Protein AF-A0A7X8A5V5-F1 (afdb_monomer_lite)

Structure (mmCIF, N/CA/C/O backbone):
data_AF-A0A7X8A5V5-F1
#
_entry.id   AF-A0A7X8A5V5-F1
#
loop_
_atom_site.group_PDB
_atom_site.id
_atom_site.type_symbol
_atom_site.label_atom_id
_atom_site.label_alt_id
_atom_site.label_comp_id
_atom_site.label_asym_id
_atom_site.label_entity_id
_atom_site.label_seq_id
_atom_site.pdbx_PDB_ins_code
_atom_site.Cartn_x
_atom_site.Cartn_y
_atom_site.Cartn_z
_atom_site.occupancy
_atom_site.B_iso_or_equiv
_atom_site.auth_seq_id
_atom_site.auth_comp_id
_atom_site.auth_asym_id
_atom_site.auth_atom_id
_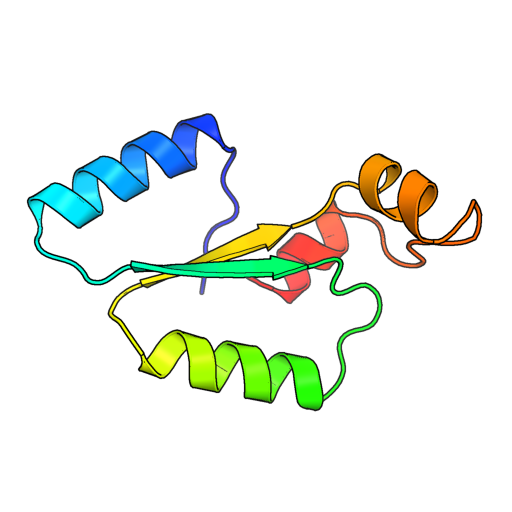atom_site.pdbx_PDB_model_num
ATOM 1 N N . MET A 1 1 ? -13.136 5.444 -2.273 1.00 67.50 1 MET A N 1
ATOM 2 C CA . MET A 1 1 ? -11.944 6.170 -2.749 1.00 67.50 1 MET A CA 1
ATOM 3 C C . MET A 1 1 ? -10.995 6.353 -1.585 1.00 67.50 1 MET A C 1
ATOM 5 O O . MET A 1 1 ? -11.407 6.840 -0.534 1.00 67.50 1 MET A O 1
ATOM 9 N N . GLY A 1 2 ? -9.775 5.861 -1.741 1.00 87.56 2 GLY A N 1
ATOM 10 C CA . GLY A 1 2 ? -8.634 6.124 -0.881 1.00 87.56 2 GLY A CA 1
ATOM 11 C C . GLY A 1 2 ? -8.063 7.521 -1.116 1.00 87.56 2 GLY A C 1
ATOM 12 O O . GLY A 1 2 ? -8.538 8.284 -1.955 1.00 87.56 2 GLY A O 1
ATOM 13 N N . ILE A 1 3 ? -7.050 7.868 -0.327 1.00 96.25 3 ILE A N 1
ATOM 14 C CA . ILE A 1 3 ? -6.343 9.146 -0.410 1.00 96.25 3 ILE A CA 1
ATOM 15 C C . ILE A 1 3 ? -4.843 8.881 -0.483 1.00 96.25 3 ILE A C 1
ATOM 17 O O . ILE A 1 3 ? -4.325 8.015 0.224 1.00 96.25 3 ILE A O 1
ATOM 21 N N . ILE A 1 4 ? -4.140 9.646 -1.315 1.00 97.56 4 ILE A N 1
ATOM 22 C CA . ILE A 1 4 ? -2.679 9.601 -1.397 1.00 97.56 4 ILE A CA 1
ATOM 23 C C . ILE A 1 4 ? -2.127 10.624 -0.411 1.00 97.56 4 ILE A C 1
ATOM 25 O O . ILE A 1 4 ? -2.478 11.802 -0.454 1.00 97.56 4 ILE A O 1
ATOM 29 N N . VAL A 1 5 ? -1.269 10.167 0.496 1.00 97.56 5 VAL A N 1
ATOM 30 C CA . VAL A 1 5 ? -0.697 10.998 1.556 1.00 97.56 5 VAL A CA 1
ATOM 31 C C . VAL A 1 5 ? 0.791 10.726 1.716 1.00 97.56 5 VAL A C 1
ATOM 33 O O . VAL A 1 5 ? 1.281 9.625 1.473 1.00 97.56 5 VAL A O 1
ATOM 36 N N . THR A 1 6 ? 1.520 11.737 2.174 1.00 97.56 6 THR A N 1
ATOM 37 C CA . THR A 1 6 ? 2.913 11.584 2.606 1.00 97.56 6 THR A CA 1
ATOM 38 C C . THR A 1 6 ? 3.006 10.772 3.898 1.00 97.56 6 THR A C 1
ATOM 40 O O . THR A 1 6 ? 2.049 10.680 4.671 1.00 97.56 6 THR A O 1
ATOM 43 N N . GLN A 1 7 ? 4.197 10.249 4.200 1.00 95.38 7 GLN A N 1
ATOM 44 C CA . GLN A 1 7 ? 4.454 9.529 5.451 1.00 95.38 7 GLN A CA 1
ATOM 45 C C . GLN A 1 7 ? 4.113 10.376 6.690 1.00 95.38 7 GLN A C 1
ATOM 47 O 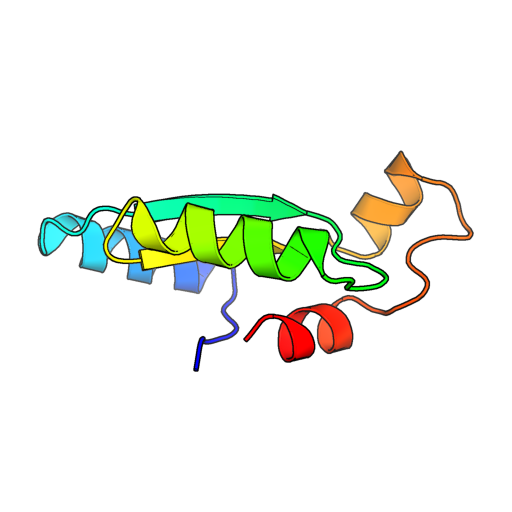O . GLN A 1 7 ? 3.459 9.889 7.610 1.00 95.38 7 GLN A O 1
ATOM 52 N N . ASN A 1 8 ? 4.477 11.662 6.690 1.00 97.44 8 ASN A N 1
ATOM 53 C CA . ASN A 1 8 ? 4.191 12.570 7.805 1.00 97.44 8 ASN A CA 1
ATOM 54 C C . ASN A 1 8 ? 2.685 12.785 8.008 1.00 97.44 8 ASN A C 1
ATOM 56 O O . ASN A 1 8 ? 2.202 12.784 9.142 1.00 97.44 8 ASN A O 1
ATOM 60 N N . GLN A 1 9 ? 1.922 12.938 6.921 1.00 98.25 9 GLN A N 1
ATOM 61 C CA . GLN A 1 9 ? 0.459 13.010 6.992 1.00 98.25 9 GLN A CA 1
ATOM 62 C C . GLN A 1 9 ? -0.137 11.686 7.489 1.00 98.25 9 GLN A C 1
ATOM 64 O O . GLN A 1 9 ? -1.007 11.697 8.361 1.00 98.25 9 GLN A O 1
ATOM 69 N N . MET A 1 10 ? 0.370 10.547 7.008 1.00 97.50 10 MET A N 1
ATOM 70 C CA . MET A 1 10 ? -0.085 9.220 7.427 1.00 97.50 10 MET A CA 1
ATOM 71 C C . MET A 1 10 ? 0.129 8.979 8.925 1.00 97.50 10 MET A C 1
ATOM 73 O O . MET A 1 10 ? -0.763 8.446 9.581 1.00 97.50 10 MET A O 1
ATOM 77 N N . VAL A 1 11 ? 1.253 9.422 9.504 1.00 97.00 11 VAL A N 1
ATOM 78 C CA . VAL A 1 11 ? 1.490 9.344 10.960 1.00 97.00 11 VAL A CA 1
ATOM 79 C C . VAL A 1 11 ? 0.387 10.079 11.728 1.00 97.00 11 VAL A C 1
ATOM 81 O O . VAL A 1 11 ? -0.195 9.522 12.661 1.00 97.00 11 VAL A O 1
ATOM 84 N N . ARG A 1 12 ? 0.026 11.296 11.301 1.00 98.19 12 ARG A N 1
ATOM 85 C CA . ARG A 1 12 ? -1.054 12.081 11.930 1.00 98.19 12 ARG A CA 1
ATOM 86 C C . ARG A 1 12 ? -2.409 11.379 11.812 1.00 98.19 12 ARG A C 1
ATOM 88 O O . ARG A 1 12 ? -3.135 11.272 12.801 1.00 98.19 12 ARG A O 1
ATOM 95 N N . ILE A 1 13 ? -2.728 10.848 10.633 1.00 98.00 13 ILE A N 1
ATOM 96 C CA . ILE A 1 13 ? -3.966 10.093 10.399 1.00 98.00 13 ILE A CA 1
ATOM 97 C C . ILE A 1 13 ? -3.998 8.832 11.274 1.00 98.00 13 ILE A C 1
ATOM 99 O O . ILE A 1 13 ? -5.000 8.576 11.939 1.00 98.00 13 ILE A O 1
ATOM 103 N N . ARG A 1 14 ? -2.900 8.068 11.350 1.00 97.31 14 ARG A N 1
ATOM 104 C CA . ARG A 1 14 ? -2.805 6.854 12.175 1.00 97.31 14 ARG A CA 1
ATOM 105 C C . ARG A 1 14 ? -3.037 7.147 13.655 1.00 97.31 14 ARG A C 1
ATOM 107 O O . ARG A 1 14 ? -3.732 6.368 14.313 1.00 97.31 14 ARG A O 1
ATOM 114 N N . LEU A 1 15 ? -2.480 8.248 14.167 1.00 97.94 15 LEU A N 1
ATOM 115 C CA . LEU A 1 15 ? -2.697 8.700 15.543 1.00 97.94 15 LEU A CA 1
ATOM 116 C C . LEU A 1 15 ? -4.170 9.049 15.795 1.00 97.94 15 LEU A C 1
ATOM 118 O O . LEU A 1 15 ? -4.727 8.627 16.806 1.00 97.94 15 LEU A O 1
ATOM 122 N N . SER A 1 16 ? -4.822 9.749 14.862 1.00 98.38 16 SER A N 1
ATOM 123 C CA . SER A 1 16 ? -6.262 10.042 14.939 1.00 98.38 16 SER A CA 1
ATOM 124 C C . SER A 1 16 ? -7.116 8.765 14.928 1.00 98.38 16 SER A C 1
ATOM 126 O O . SER A 1 16 ? -7.983 8.582 15.782 1.00 98.38 16 SER A O 1
ATOM 128 N N . LEU A 1 17 ? -6.815 7.820 14.030 1.00 98.19 17 LEU A N 1
ATOM 129 C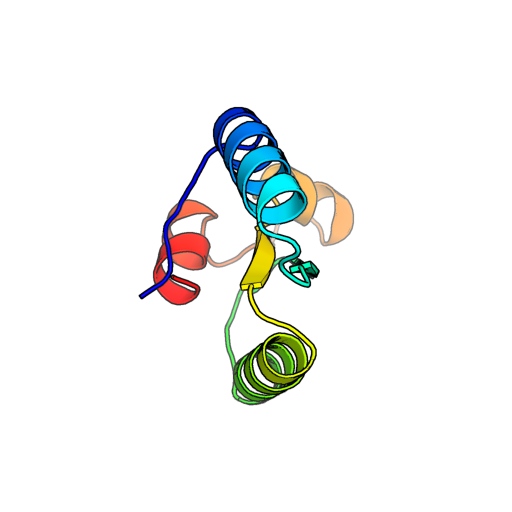 CA . LEU A 1 17 ? -7.490 6.519 13.963 1.00 98.19 17 LEU A CA 1
ATOM 130 C C . LEU A 1 17 ? -7.317 5.711 15.254 1.00 98.19 17 LEU A C 1
ATOM 132 O O . LEU A 1 17 ? -8.275 5.104 15.726 1.00 98.19 17 LEU A O 1
ATOM 136 N N . ARG A 1 18 ? -6.122 5.750 15.864 1.00 97.31 18 ARG A N 1
ATOM 137 C CA . ARG A 1 18 ? -5.858 5.107 17.160 1.00 97.31 18 ARG A CA 1
ATOM 138 C C . ARG A 1 18 ? -6.746 5.679 18.261 1.00 97.31 18 ARG A C 1
ATOM 140 O O . ARG A 1 18 ? -7.345 4.907 18.997 1.00 97.31 18 ARG A O 1
ATOM 147 N N . LYS A 1 19 ? -6.853 7.010 18.356 1.00 98.25 19 LYS A N 1
ATOM 148 C CA . LYS A 1 19 ? -7.714 7.685 19.348 1.00 98.25 19 LYS A CA 1
ATOM 149 C C . LYS A 1 19 ? -9.189 7.309 19.193 1.00 98.25 19 LYS A C 1
ATOM 151 O O . LYS A 1 19 ? -9.917 7.286 20.173 1.00 98.25 19 LYS A O 1
ATOM 156 N N . ARG A 1 20 ? -9.613 6.985 17.971 1.00 98.31 20 ARG A N 1
ATOM 157 C CA . ARG A 1 20 ? -10.971 6.534 17.637 1.00 98.31 20 ARG A CA 1
ATOM 158 C C . ARG A 1 20 ? -11.186 5.020 17.781 1.00 98.31 20 ARG A C 1
ATOM 160 O O . ARG A 1 20 ? -12.220 4.532 17.335 1.00 98.31 20 ARG A O 1
ATOM 167 N N . GLY A 1 21 ? -10.211 4.274 18.306 1.00 98.31 21 GLY A N 1
ATOM 168 C CA . GLY A 1 21 ? -10.311 2.819 18.468 1.00 98.31 21 GLY A CA 1
ATOM 169 C C . GLY A 1 21 ? -10.378 2.032 17.154 1.00 98.31 21 GLY A C 1
ATOM 170 O O . GLY A 1 21 ? -10.847 0.902 17.152 1.00 98.31 21 GLY A O 1
ATOM 171 N N . LYS A 1 22 ? -9.940 2.615 16.028 1.00 98.56 22 LYS A N 1
ATOM 172 C CA . LYS A 1 22 ? -10.009 1.968 14.710 1.00 98.56 22 LYS A CA 1
ATOM 173 C C . LYS A 1 22 ? -8.908 0.924 14.525 1.00 98.56 22 LYS A C 1
ATOM 175 O O . LYS A 1 22 ? -7.734 1.204 14.797 1.00 98.56 22 LYS A O 1
ATOM 180 N N . ILE A 1 23 ? -9.283 -0.240 13.997 1.00 98.31 23 ILE A N 1
ATOM 181 C CA . ILE A 1 23 ? -8.368 -1.311 13.599 1.00 98.31 23 ILE A CA 1
ATOM 182 C C . ILE A 1 23 ? -7.753 -0.934 12.253 1.00 98.31 23 ILE A C 1
ATOM 184 O O . ILE A 1 23 ? -8.448 -0.710 11.261 1.00 98.31 23 ILE A O 1
ATOM 188 N N . VAL A 1 24 ? -6.427 -0.830 12.229 1.00 98.12 24 VAL A N 1
ATOM 189 C CA . VAL A 1 24 ? -5.671 -0.427 11.044 1.00 98.12 24 VAL A CA 1
ATOM 190 C C . VAL A 1 24 ? -4.896 -1.622 10.525 1.00 98.12 24 VAL A C 1
ATOM 192 O O . VAL A 1 24 ? -4.036 -2.151 11.224 1.00 98.12 24 VAL A O 1
ATOM 195 N N . ILE A 1 25 ? -5.176 -1.992 9.283 1.00 98.50 25 ILE A N 1
ATOM 196 C CA . ILE A 1 25 ? -4.441 -2.991 8.524 1.00 98.50 25 ILE A CA 1
ATOM 197 C C . ILE A 1 25 ? -3.388 -2.278 7.690 1.00 98.50 25 ILE A C 1
ATOM 199 O O . ILE A 1 25 ? -3.646 -1.228 7.098 1.00 98.50 25 ILE A O 1
ATOM 203 N N . PHE A 1 26 ? -2.191 -2.847 7.661 1.00 97.94 26 PHE A N 1
ATOM 204 C CA . PHE A 1 26 ? -1.081 -2.328 6.884 1.00 97.94 26 PHE A CA 1
ATOM 205 C C . PHE A 1 26 ? -0.529 -3.420 5.981 1.00 97.94 26 PHE A C 1
ATOM 207 O O . PHE A 1 26 ? -0.312 -4.549 6.415 1.00 97.94 26 PHE A O 1
ATOM 214 N N . THR A 1 27 ? -0.253 -3.050 4.741 1.00 98.12 27 THR A N 1
ATOM 215 C CA . THR A 1 27 ? 0.569 -3.838 3.827 1.00 98.12 27 THR A CA 1
ATOM 216 C C . THR A 1 27 ? 1.472 -2.911 3.024 1.00 98.12 27 THR A C 1
ATOM 218 O O . THR A 1 27 ? 1.290 -1.693 3.034 1.00 98.12 27 THR A O 1
ATOM 221 N N . ASN A 1 28 ? 2.459 -3.463 2.329 1.00 97.56 28 ASN A N 1
ATOM 222 C CA . ASN A 1 28 ? 3.289 -2.731 1.393 1.00 97.56 28 ASN A CA 1
ATOM 223 C C . ASN A 1 28 ? 3.476 -3.506 0.088 1.00 97.56 28 ASN A C 1
ATOM 225 O O . ASN A 1 28 ? 3.188 -4.697 -0.012 1.00 97.56 28 ASN A O 1
ATOM 229 N N . GLY A 1 29 ? 3.964 -2.809 -0.931 1.00 96.56 29 GLY A N 1
ATOM 230 C CA . GLY A 1 29 ? 4.327 -3.464 -2.171 1.00 96.56 29 GLY A CA 1
ATOM 231 C C . GLY A 1 29 ? 4.711 -2.505 -3.282 1.00 96.56 29 GLY A C 1
ATOM 232 O O . GLY A 1 29 ? 4.530 -1.288 -3.212 1.00 96.56 29 GLY A O 1
ATOM 233 N N . CYS A 1 30 ? 5.249 -3.098 -4.344 1.00 96.94 30 CYS A N 1
ATOM 234 C CA . CYS A 1 30 ? 5.545 -2.388 -5.576 1.00 96.94 30 CYS A CA 1
ATOM 235 C C . CYS A 1 30 ? 4.275 -2.147 -6.396 1.00 96.94 30 CYS A C 1
ATOM 237 O O . CYS A 1 30 ? 4.131 -1.059 -6.927 1.00 96.94 30 CYS A O 1
ATOM 239 N N . PHE A 1 31 ? 3.387 -3.141 -6.523 1.00 97.00 31 PHE A N 1
ATOM 240 C CA . PHE A 1 31 ? 2.177 -3.060 -7.360 1.00 97.00 31 PHE A CA 1
ATOM 241 C C . PHE A 1 31 ? 2.457 -2.505 -8.769 1.00 97.00 31 PHE A C 1
ATOM 243 O O . PHE A 1 31 ? 1.814 -1.565 -9.214 1.00 97.00 31 PHE A O 1
ATOM 250 N N . ASP A 1 32 ? 3.483 -3.054 -9.431 1.00 95.38 32 ASP A N 1
ATOM 251 C CA . ASP A 1 32 ? 3.964 -2.568 -10.732 1.00 95.38 32 ASP A CA 1
ATOM 252 C C . ASP A 1 32 ? 2.905 -2.730 -11.827 1.00 95.38 32 ASP A C 1
ATOM 254 O O . ASP A 1 32 ? 2.311 -1.765 -12.291 1.00 95.38 32 ASP A O 1
ATOM 258 N N . ILE A 1 33 ? 2.612 -3.984 -12.169 1.00 95.44 33 ILE A N 1
ATOM 259 C CA . ILE A 1 33 ? 1.488 -4.354 -13.022 1.00 95.44 33 ILE A CA 1
ATOM 260 C C . ILE A 1 33 ? 0.441 -4.979 -12.107 1.00 95.44 33 ILE A C 1
ATOM 262 O O . ILE A 1 33 ? 0.674 -6.034 -11.507 1.00 95.44 33 ILE A O 1
ATOM 266 N N . ILE A 1 34 ? -0.698 -4.306 -11.963 1.00 95.00 34 ILE A N 1
ATOM 267 C CA . ILE A 1 34 ? -1.817 -4.833 -11.186 1.00 95.00 34 ILE A CA 1
ATOM 268 C C . ILE A 1 34 ? -2.510 -5.940 -11.978 1.00 95.00 34 ILE A C 1
ATOM 270 O O . ILE A 1 34 ? -2.715 -5.848 -13.183 1.00 95.00 34 ILE A O 1
ATOM 274 N N . HIS A 1 35 ? -2.874 -6.999 -11.267 1.00 96.38 35 HIS A N 1
ATOM 275 C CA . HIS A 1 35 ? -3.651 -8.116 -11.777 1.00 96.38 35 HIS A CA 1
ATOM 276 C C . HIS A 1 35 ? -4.625 -8.569 -10.690 1.00 96.38 35 HIS A C 1
ATOM 278 O O . HIS A 1 35 ? -4.509 -8.158 -9.532 1.00 96.38 35 HIS A O 1
ATOM 284 N N . ARG A 1 36 ? -5.548 -9.466 -11.049 1.00 97.50 36 ARG A N 1
ATOM 285 C CA . ARG A 1 36 ? -6.613 -9.978 -10.172 1.00 97.50 36 ARG A CA 1
ATOM 286 C C . ARG A 1 36 ? -6.133 -10.343 -8.763 1.00 97.50 36 ARG A C 1
ATOM 288 O O . ARG A 1 36 ? -6.705 -9.858 -7.796 1.00 97.50 36 ARG A O 1
ATOM 295 N N . GLY A 1 37 ? -5.036 -11.095 -8.653 1.00 97.88 37 GLY A N 1
ATOM 296 C CA . GLY A 1 37 ? -4.476 -11.482 -7.352 1.00 97.88 37 GLY A CA 1
ATOM 297 C C . GLY A 1 37 ? -4.152 -10.309 -6.413 1.00 97.88 37 GLY A C 1
ATOM 298 O O . GLY A 1 37 ? -4.387 -10.422 -5.219 1.00 97.88 37 GLY A O 1
ATOM 299 N N . HIS A 1 38 ? -3.684 -9.161 -6.922 1.00 97.81 38 HIS A N 1
ATOM 300 C CA . HIS A 1 38 ? -3.472 -7.972 -6.084 1.00 97.81 38 HIS A CA 1
ATOM 301 C C . HIS A 1 38 ? -4.793 -7.373 -5.596 1.00 97.81 38 HIS A C 1
ATOM 303 O O . HIS A 1 38 ? -4.881 -6.944 -4.450 1.00 97.81 38 HIS A O 1
ATOM 309 N N . VAL A 1 39 ? -5.813 -7.345 -6.456 1.00 96.31 39 VAL A N 1
ATOM 310 C CA . VAL A 1 39 ? -7.133 -6.802 -6.110 1.00 96.31 39 VAL A CA 1
ATOM 311 C C . VAL A 1 39 ? -7.787 -7.658 -5.030 1.00 96.31 39 VAL A C 1
ATOM 313 O O . VAL A 1 39 ? -8.217 -7.124 -4.013 1.00 96.31 39 VAL A O 1
ATOM 316 N N . GLU A 1 40 ? -7.802 -8.979 -5.215 1.00 98.19 40 GLU A N 1
ATOM 317 C CA . GLU A 1 40 ? -8.337 -9.924 -4.229 1.00 98.19 40 GLU A CA 1
ATOM 318 C C . GLU A 1 40 ? -7.557 -9.837 -2.915 1.00 98.19 40 GLU A C 1
ATOM 320 O O . GLU A 1 40 ? -8.153 -9.678 -1.855 1.00 98.19 40 GLU A O 1
ATOM 325 N N . TYR A 1 41 ? -6.224 -9.819 -2.981 1.00 98.06 41 TYR A N 1
ATOM 326 C CA . TYR A 1 41 ? -5.362 -9.645 -1.814 1.00 98.06 41 TYR A CA 1
ATOM 327 C C . TYR A 1 41 ? -5.687 -8.377 -1.008 1.00 98.06 41 TYR A C 1
ATOM 329 O O . TYR A 1 41 ? -5.855 -8.439 0.211 1.00 98.06 41 TYR A O 1
ATOM 337 N N . LEU A 1 42 ? -5.786 -7.221 -1.673 1.00 97.56 42 LEU A N 1
ATOM 338 C CA . LEU A 1 42 ? -6.082 -5.949 -1.010 1.00 97.56 42 LEU A CA 1
ATOM 339 C C . LEU A 1 42 ? -7.522 -5.904 -0.485 1.00 97.56 42 LEU A C 1
ATOM 341 O O . LEU A 1 42 ? -7.761 -5.337 0.583 1.00 97.56 42 LEU A O 1
ATOM 345 N N . ALA A 1 43 ? -8.470 -6.521 -1.195 1.00 97.25 43 ALA A N 1
ATOM 346 C CA . ALA A 1 43 ? -9.852 -6.642 -0.749 1.00 97.25 43 ALA A CA 1
ATOM 347 C C . ALA A 1 43 ? -9.959 -7.497 0.522 1.00 97.25 43 ALA A C 1
ATOM 349 O O . ALA A 1 43 ? -10.597 -7.068 1.483 1.00 97.25 43 ALA A O 1
ATOM 350 N N . GLU A 1 44 ? -9.292 -8.653 0.572 1.00 98.38 44 GLU A N 1
ATOM 351 C CA . GLU A 1 44 ? -9.247 -9.485 1.778 1.00 98.38 44 GLU A CA 1
ATOM 352 C C . GLU A 1 44 ? -8.537 -8.766 2.929 1.00 98.38 44 GLU A C 1
ATOM 354 O O . GLU A 1 44 ? -9.068 -8.711 4.036 1.00 98.38 44 GLU A O 1
ATOM 359 N N . ALA A 1 45 ? -7.399 -8.110 2.672 1.00 98.12 45 ALA A N 1
ATOM 360 C CA . ALA A 1 45 ? -6.706 -7.320 3.690 1.00 98.12 45 ALA A CA 1
ATOM 361 C C . ALA A 1 45 ? -7.604 -6.214 4.268 1.00 98.12 45 ALA A C 1
ATOM 363 O O . ALA A 1 45 ? -7.613 -5.981 5.478 1.00 98.12 45 ALA A O 1
ATOM 364 N N . LYS A 1 46 ? -8.401 -5.545 3.426 1.00 97.06 46 LYS A N 1
ATOM 365 C CA . LYS A 1 46 ? -9.331 -4.501 3.865 1.00 97.06 46 LYS A CA 1
ATOM 366 C C . LYS A 1 46 ? -10.433 -5.038 4.783 1.00 97.06 46 LYS A C 1
ATOM 368 O O . LYS A 1 46 ? -10.857 -4.297 5.664 1.00 97.06 46 LYS A O 1
ATOM 373 N N . LYS A 1 47 ? -10.880 -6.288 4.615 1.00 98.25 47 LYS A N 1
ATOM 374 C CA . LYS A 1 47 ? -11.921 -6.901 5.465 1.00 98.25 47 LYS A CA 1
ATOM 375 C C . LYS A 1 47 ? -11.458 -7.158 6.901 1.00 98.25 47 LYS A C 1
ATOM 377 O O . LYS A 1 47 ? -12.295 -7.258 7.790 1.00 98.25 47 LYS A O 1
ATOM 382 N N . LEU A 1 48 ? -10.148 -7.240 7.143 1.00 98.31 48 LEU A N 1
ATOM 383 C CA . LEU A 1 48 ? -9.586 -7.553 8.463 1.00 98.31 48 LEU A CA 1
ATOM 384 C C . LEU A 1 48 ? -9.632 -6.378 9.458 1.00 98.31 48 LEU A C 1
ATOM 386 O O . LEU A 1 48 ? -9.286 -6.552 10.625 1.00 98.31 48 LEU A O 1
ATOM 390 N N . GLY A 1 49 ? -10.034 -5.176 9.032 1.00 97.75 49 GLY A N 1
ATOM 391 C CA . GLY A 1 49 ? -10.119 -4.018 9.919 1.00 97.75 49 GLY A CA 1
ATOM 392 C C . GLY A 1 49 ? -10.875 -2.836 9.321 1.00 97.75 49 GLY A C 1
ATOM 393 O O . GLY A 1 49 ? -11.451 -2.901 8.241 1.00 97.75 49 GLY A O 1
ATOM 394 N N . ASP A 1 50 ? -10.863 -1.707 10.023 1.00 98.06 50 ASP A N 1
ATOM 395 C CA . ASP A 1 50 ? -11.596 -0.513 9.604 1.00 98.06 50 ASP A CA 1
ATOM 396 C C . ASP A 1 50 ? -10.895 0.251 8.476 1.00 98.06 50 ASP A C 1
ATOM 398 O O . ASP A 1 50 ? -11.536 0.863 7.618 1.00 98.06 50 ASP A O 1
ATOM 402 N N . VAL A 1 51 ? -9.560 0.275 8.481 1.00 97.81 51 VAL A N 1
ATOM 403 C CA . VAL A 1 51 ? -8.744 1.087 7.568 1.00 97.81 51 VAL A CA 1
ATOM 404 C C . VAL A 1 51 ? -7.595 0.253 7.024 1.00 97.81 51 VAL A C 1
ATOM 406 O O . VAL A 1 51 ? -6.864 -0.347 7.799 1.00 97.81 51 VAL A O 1
ATOM 409 N N . LEU A 1 52 ? -7.417 0.262 5.703 1.00 98.19 52 LEU A N 1
ATOM 410 C CA . LEU A 1 52 ? -6.256 -0.318 5.037 1.00 98.19 52 LEU A CA 1
ATOM 411 C C . LEU A 1 52 ? -5.300 0.812 4.653 1.00 98.19 52 LEU A C 1
ATOM 413 O O . LEU A 1 52 ? -5.715 1.775 4.010 1.00 98.19 52 LEU A O 1
ATOM 417 N N . ILE A 1 53 ? -4.040 0.686 5.053 1.00 97.88 53 ILE A N 1
ATOM 418 C CA . ILE A 1 53 ? -2.934 1.547 4.639 1.00 97.88 53 ILE A CA 1
ATOM 419 C C . ILE A 1 53 ? -2.010 0.719 3.750 1.00 97.88 53 ILE A C 1
ATOM 421 O O . ILE A 1 53 ? -1.589 -0.371 4.137 1.00 97.88 53 ILE A O 1
ATOM 425 N N . ILE A 1 54 ? -1.665 1.261 2.584 1.00 98.06 54 ILE A N 1
ATOM 426 C CA . ILE A 1 54 ? -0.744 0.628 1.641 1.00 98.06 54 ILE A CA 1
ATOM 427 C C . ILE A 1 54 ? 0.538 1.460 1.576 1.00 98.06 54 ILE A C 1
ATOM 429 O O . ILE A 1 54 ? 0.528 2.609 1.140 1.00 98.06 54 ILE A O 1
ATOM 433 N N . GLY A 1 55 ? 1.655 0.882 2.011 1.00 97.75 55 GLY A N 1
ATOM 434 C CA . GLY A 1 55 ? 2.985 1.439 1.797 1.00 97.75 55 GLY A CA 1
ATOM 435 C C . GLY A 1 55 ? 3.464 1.167 0.372 1.00 97.75 55 GLY A C 1
ATOM 436 O O . GLY A 1 55 ? 3.824 0.038 0.043 1.00 97.75 55 GLY A O 1
ATOM 437 N N . LEU A 1 56 ? 3.496 2.191 -0.476 1.00 97.81 56 LEU A N 1
ATOM 438 C CA . LEU A 1 56 ? 3.949 2.047 -1.858 1.00 97.81 56 LEU A CA 1
ATOM 439 C C . LEU A 1 56 ? 5.467 2.234 -1.965 1.00 97.81 56 LEU A C 1
ATOM 441 O O . LEU A 1 56 ? 6.005 3.262 -1.552 1.00 97.81 56 LEU A O 1
ATOM 445 N N . ASN A 1 57 ? 6.173 1.261 -2.545 1.00 97.69 57 ASN A N 1
ATOM 446 C CA . ASN A 1 57 ? 7.612 1.401 -2.771 1.00 97.69 57 ASN A CA 1
ATOM 447 C C . ASN A 1 57 ? 7.914 2.483 -3.823 1.00 97.69 57 ASN A C 1
ATOM 449 O O . ASN A 1 57 ? 7.288 2.520 -4.889 1.00 97.69 57 ASN A O 1
ATOM 453 N N . SER A 1 58 ? 8.939 3.299 -3.560 1.00 97.62 58 SER A N 1
ATOM 454 C CA . SER A 1 58 ? 9.503 4.226 -4.544 1.00 97.62 58 SER A CA 1
ATOM 455 C C . SER A 1 58 ? 10.181 3.487 -5.694 1.00 97.62 58 SER A C 1
ATOM 457 O O . SER A 1 58 ? 10.667 2.366 -5.529 1.00 97.62 58 SER A O 1
ATOM 459 N N . ASP A 1 59 ? 10.298 4.139 -6.850 1.00 97.81 59 ASP A N 1
ATOM 460 C CA . ASP A 1 59 ? 10.961 3.535 -8.011 1.00 97.81 59 ASP A CA 1
ATOM 461 C C . ASP A 1 59 ? 12.430 3.189 -7.713 1.00 97.81 59 ASP A C 1
ATOM 463 O O . ASP A 1 59 ? 12.935 2.168 -8.172 1.00 97.81 59 ASP A O 1
ATOM 467 N N . SER A 1 60 ? 13.112 3.992 -6.886 1.00 97.56 60 SER A N 1
ATOM 468 C CA . SER A 1 60 ? 14.480 3.703 -6.435 1.00 97.56 60 SER A CA 1
ATOM 469 C C . SER A 1 60 ? 14.552 2.474 -5.526 1.00 97.56 60 SER A C 1
ATOM 471 O O . SER A 1 60 ? 15.458 1.656 -5.676 1.00 97.56 60 SER A O 1
ATOM 473 N N . SER A 1 61 ? 13.583 2.306 -4.618 1.00 97.00 61 SER A N 1
ATOM 474 C CA . SER A 1 61 ? 13.483 1.119 -3.765 1.00 97.00 61 SER A CA 1
ATOM 475 C C . SER A 1 61 ? 13.242 -0.143 -4.590 1.00 97.00 61 SER A C 1
ATOM 477 O O . SER A 1 61 ? 13.812 -1.186 -4.280 1.00 97.00 61 SER A O 1
ATOM 479 N N . VAL A 1 62 ? 12.403 -0.056 -5.625 1.00 97.19 62 VAL A N 1
ATOM 480 C CA . VAL A 1 62 ? 12.102 -1.185 -6.511 1.00 97.19 62 VAL A CA 1
ATOM 481 C C . VAL A 1 62 ? 13.309 -1.531 -7.380 1.00 97.19 62 VAL A C 1
ATOM 483 O O . VAL A 1 62 ? 13.671 -2.703 -7.427 1.00 97.19 62 VAL A O 1
ATOM 486 N N . ARG A 1 63 ? 13.979 -0.539 -7.988 1.00 97.12 63 ARG A N 1
ATOM 487 C CA . ARG A 1 63 ? 15.208 -0.753 -8.777 1.00 97.12 63 ARG A CA 1
ATOM 488 C C . ARG A 1 63 ? 16.293 -1.460 -7.977 1.00 97.12 63 ARG A C 1
ATOM 490 O O . ARG A 1 63 ? 16.915 -2.391 -8.476 1.00 97.12 63 ARG A O 1
ATOM 497 N N . ARG A 1 64 ? 16.500 -1.046 -6.723 1.00 96.75 64 ARG A N 1
ATOM 498 C CA . ARG A 1 64 ? 17.498 -1.662 -5.837 1.00 96.75 64 ARG A CA 1
ATOM 499 C C . ARG A 1 64 ? 17.211 -3.141 -5.568 1.00 96.75 64 ARG A C 1
ATOM 501 O O . ARG A 1 64 ? 18.148 -3.906 -5.395 1.00 96.75 64 ARG A O 1
ATOM 508 N N . LEU A 1 65 ? 15.937 -3.531 -5.520 1.00 94.56 65 LEU A N 1
ATOM 509 C CA . LEU A 1 65 ? 15.528 -4.904 -5.223 1.00 94.56 65 LEU A CA 1
ATOM 510 C C . LEU A 1 65 ? 15.408 -5.786 -6.476 1.00 94.56 65 LEU A C 1
ATOM 512 O O . LEU A 1 65 ? 15.711 -6.970 -6.415 1.00 94.56 65 LEU A O 1
ATOM 516 N N . LYS A 1 66 ? 14.915 -5.232 -7.588 1.00 91.19 66 LYS A N 1
ATOM 517 C CA . LYS A 1 66 ? 14.505 -5.988 -8.786 1.00 91.19 66 LYS A CA 1
ATOM 518 C C . LYS A 1 66 ? 15.360 -5.711 -10.029 1.00 91.19 66 LYS A C 1
ATOM 520 O O . LYS A 1 66 ? 15.089 -6.281 -11.081 1.00 91.19 66 LYS A O 1
ATOM 525 N N . GLY A 1 67 ? 16.367 -4.846 -9.921 1.00 93.44 67 GLY A N 1
ATOM 526 C CA . GLY A 1 67 ? 17.227 -4.435 -11.029 1.00 93.44 67 GLY A CA 1
ATOM 527 C C . GLY A 1 67 ? 16.716 -3.203 -11.781 1.00 93.44 67 GLY A C 1
ATOM 528 O O . GLY A 1 67 ? 15.609 -2.710 -11.562 1.00 93.44 67 GLY A O 1
ATOM 529 N N . SER A 1 68 ? 17.548 -2.689 -12.688 1.00 91.25 68 SER A N 1
ATOM 530 C CA . SER A 1 68 ? 17.330 -1.421 -13.403 1.00 91.25 68 SER A CA 1
ATOM 531 C C . SER A 1 68 ? 16.086 -1.400 -14.299 1.00 91.25 68 SER A C 1
ATOM 533 O O . SER A 1 68 ? 15.529 -0.328 -14.516 1.00 91.25 68 SER A O 1
ATOM 535 N N . GLY A 1 69 ? 15.616 -2.559 -14.768 1.00 93.25 69 GLY A N 1
ATOM 536 C CA . GLY A 1 69 ? 14.428 -2.686 -15.621 1.00 93.25 69 GLY A CA 1
ATOM 537 C C . GLY A 1 69 ? 13.079 -2.596 -14.893 1.00 93.25 69 GLY A C 1
ATOM 538 O O . GLY A 1 69 ? 12.043 -2.818 -15.515 1.00 93.25 69 GLY A O 1
ATOM 539 N N . ARG A 1 70 ? 13.059 -2.334 -13.579 1.00 95.62 70 ARG A N 1
ATOM 540 C CA . ARG A 1 70 ? 11.831 -2.247 -12.770 1.00 95.62 70 ARG A CA 1
ATOM 541 C C . ARG A 1 70 ? 11.846 -1.014 -11.862 1.00 95.62 70 ARG A C 1
ATOM 543 O O . ARG A 1 70 ? 12.902 -0.687 -11.338 1.00 95.62 70 ARG A O 1
ATOM 550 N N . PRO A 1 71 ? 10.699 -0.373 -11.580 1.00 96.19 71 PRO A N 1
ATOM 551 C CA . PRO A 1 71 ? 9.355 -0.735 -12.029 1.00 96.19 71 PRO A CA 1
ATOM 552 C C . PRO A 1 71 ? 9.104 -0.300 -13.480 1.00 96.19 71 PRO A C 1
ATOM 554 O O . PRO A 1 71 ? 9.786 0.589 -13.984 1.00 96.19 71 PRO A O 1
ATOM 557 N N . ILE A 1 72 ? 8.133 -0.935 -14.133 1.00 97.25 72 ILE A N 1
ATOM 558 C CA . ILE A 1 72 ? 7.638 -0.531 -15.458 1.00 97.25 72 ILE A CA 1
ATOM 559 C C . ILE A 1 72 ? 6.775 0.728 -15.317 1.00 97.25 72 ILE A C 1
ATOM 561 O O . ILE A 1 72 ? 6.901 1.664 -16.103 1.00 97.25 72 ILE A O 1
ATOM 565 N N . VAL A 1 73 ? 5.928 0.766 -14.288 1.00 97.50 73 VAL A N 1
ATOM 566 C CA . VAL A 1 73 ? 5.010 1.868 -13.996 1.00 97.50 73 VAL A CA 1
ATOM 567 C C . VAL A 1 73 ? 5.585 2.736 -12.873 1.00 97.50 73 VAL A C 1
ATOM 569 O O . VAL A 1 73 ? 6.011 2.239 -11.824 1.00 97.50 73 VAL A O 1
ATOM 572 N N . LYS A 1 74 ? 5.607 4.059 -13.067 1.00 97.25 74 LYS A N 1
ATOM 573 C CA . LYS A 1 74 ? 6.168 4.995 -12.080 1.00 97.25 74 LYS A CA 1
ATOM 574 C C . LYS A 1 74 ? 5.306 5.060 -10.820 1.00 97.25 74 LYS A C 1
ATOM 576 O O . LYS A 1 74 ? 4.098 4.838 -10.853 1.00 97.25 74 LYS A O 1
ATOM 581 N N . MET A 1 75 ? 5.931 5.394 -9.691 1.00 97.69 75 MET A N 1
ATOM 582 C CA . MET A 1 75 ? 5.257 5.477 -8.389 1.00 97.69 75 MET A CA 1
ATOM 583 C C . MET A 1 75 ? 3.967 6.317 -8.381 1.00 97.69 75 MET A C 1
ATOM 585 O O . MET A 1 75 ? 3.003 5.840 -7.783 1.00 97.69 75 MET A O 1
ATOM 589 N N . PRO A 1 76 ? 3.894 7.512 -9.007 1.00 97.12 76 PRO A N 1
ATOM 590 C CA . PRO A 1 76 ? 2.664 8.305 -9.003 1.00 97.12 76 PRO A CA 1
ATOM 591 C C . PRO A 1 76 ? 1.487 7.577 -9.661 1.00 97.12 76 PRO A C 1
ATOM 593 O O . PRO A 1 76 ? 0.398 7.549 -9.097 1.00 97.12 76 PRO A O 1
ATOM 596 N N . ASP A 1 77 ? 1.725 6.910 -10.790 1.00 97.44 77 ASP A N 1
ATOM 597 C CA . ASP A 1 77 ? 0.681 6.191 -11.523 1.00 97.44 77 ASP A CA 1
ATOM 598 C C . ASP A 1 77 ? 0.210 4.965 -10.730 1.00 97.44 77 ASP A C 1
ATOM 600 O O . ASP A 1 77 ? -0.987 4.742 -10.564 1.00 97.44 77 ASP A O 1
ATOM 604 N N . ARG A 1 78 ? 1.149 4.215 -10.132 1.00 97.25 78 ARG A N 1
ATOM 605 C CA . ARG A 1 78 ? 0.823 3.088 -9.240 1.00 97.25 78 ARG A CA 1
ATOM 606 C C . ARG A 1 78 ? 0.002 3.534 -8.030 1.00 97.25 78 ARG A C 1
ATOM 608 O O . ARG A 1 78 ? -0.893 2.810 -7.606 1.00 97.25 78 ARG A O 1
ATOM 615 N N . ALA A 1 79 ? 0.285 4.715 -7.478 1.00 96.94 79 ALA A N 1
ATOM 616 C CA . ALA A 1 79 ? -0.473 5.266 -6.358 1.00 96.94 79 AL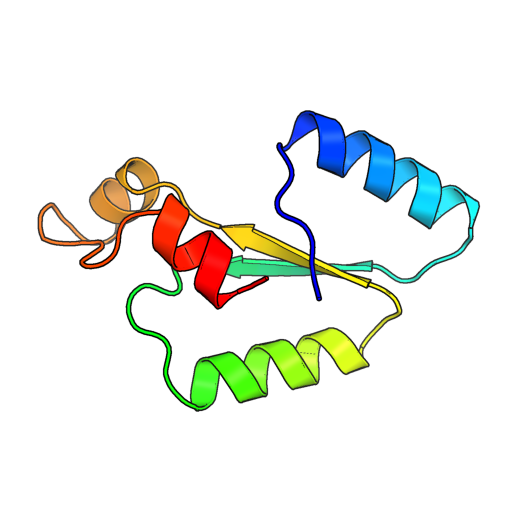A A CA 1
ATOM 617 C C . ALA A 1 79 ? -1.923 5.584 -6.744 1.00 96.94 79 ALA A C 1
ATOM 619 O O . ALA A 1 79 ? -2.821 5.283 -5.963 1.00 96.94 79 ALA A O 1
ATOM 620 N N . ILE A 1 80 ? -2.147 6.136 -7.942 1.00 96.31 80 ILE A N 1
ATOM 621 C CA . ILE A 1 80 ? -3.487 6.451 -8.459 1.00 96.31 80 ILE A CA 1
ATOM 622 C C . ILE A 1 80 ? -4.300 5.182 -8.724 1.00 96.31 80 ILE A C 1
ATOM 624 O O . ILE A 1 80 ? -5.477 5.134 -8.391 1.00 96.31 80 ILE A O 1
ATOM 628 N N . ILE A 1 81 ? -3.685 4.128 -9.267 1.00 94.69 81 ILE A N 1
ATOM 629 C CA . ILE A 1 81 ? -4.390 2.855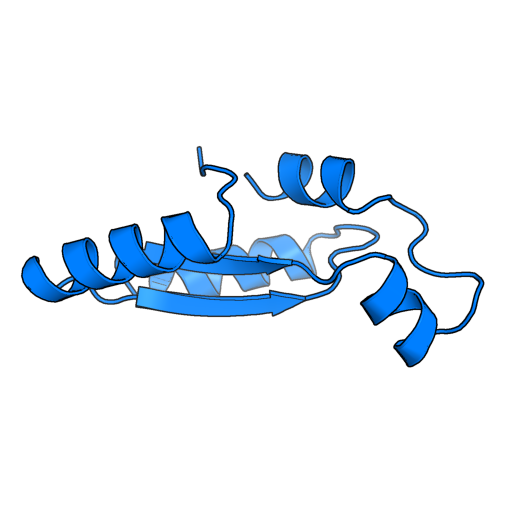 -9.503 1.00 94.69 81 ILE A CA 1
ATOM 630 C C . ILE A 1 81 ? -4.857 2.224 -8.172 1.00 94.69 81 ILE A C 1
ATOM 632 O O . ILE A 1 81 ? -5.873 1.534 -8.133 1.00 94.69 81 ILE A O 1
ATOM 636 N N . LEU A 1 82 ? -4.122 2.449 -7.078 1.00 94.44 82 LEU A N 1
ATOM 637 C CA . LEU A 1 82 ? -4.423 1.890 -5.754 1.00 94.44 82 LEU A CA 1
ATOM 638 C C . LEU A 1 82 ? -5.397 2.731 -4.906 1.00 94.44 82 LEU A C 1
ATOM 640 O O . LEU A 1 82 ? -5.859 2.230 -3.878 1.00 94.44 82 LEU A O 1
ATOM 644 N N . SER A 1 83 ? -5.659 3.993 -5.265 1.00 88.88 83 SER A N 1
ATOM 645 C CA . SER A 1 83 ? -6.499 4.925 -4.489 1.00 88.88 83 SER A CA 1
ATOM 646 C C . SER A 1 83 ? -7.970 4.847 -4.881 1.00 88.88 83 SER A C 1
ATOM 648 O O . SER A 1 83 ? -8.827 4.733 -3.974 1.00 88.88 83 SER A O 1
#

Sequence (83 aa):
MGIIVTQNQMVRIRLSLRKRGKIVIFTNGCFDIIHRGHVEYLAEAKKLGDVLIIGLNSDSSVRRLKGSGRPIVKMPDRAIILS

pLDDT: mean 96.51, std 3.77, ra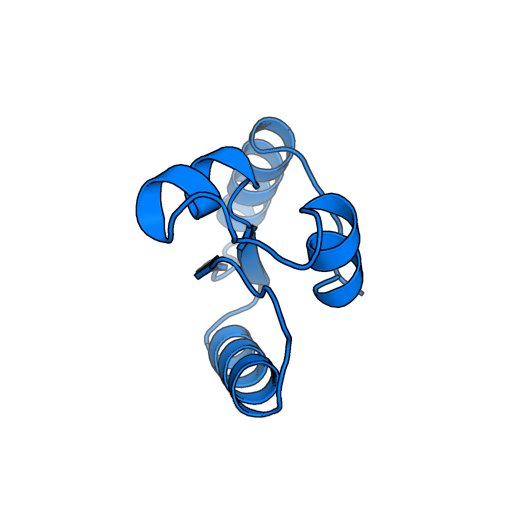nge [67.5, 98.56]

Radius of gyration: 13.76 Å; chains: 1; bounding box: 29×24×35 Å

Secondary structure (DSSP, 8-state):
------HHHHHHHHHHHHHTT--EEEEEE---S--HHHHHHHHHHHHTSSEEEEEEPPHHHHHHHH-TT--SS-HHHHHHHH-

Foldseek 3Di:
DDDDDDPVVVVVVVVVCVVVVWDEFEDEDQPQPDDPVVVVVQVVSCVVTPYYDYHHDAQVRQCVVPNPCDDPDHRVVSSVVVD